Protein AF-A0A5S3VS71-F1 (afdb_monomer_lite)

Radius of gyration: 15.32 Å; chains: 1; bounding box: 36×18×42 Å

Structure (mmCIF, N/CA/C/O backbone):
data_AF-A0A5S3VS71-F1
#
_entry.id   AF-A0A5S3VS71-F1
#
loop_
_atom_site.group_PDB
_atom_site.id
_atom_site.type_symbol
_atom_site.label_atom_id
_atom_site.label_alt_id
_atom_site.label_comp_id
_atom_site.label_asym_id
_atom_site.label_entity_id
_atom_site.label_seq_id
_atom_site.pdbx_PDB_ins_code
_atom_site.Cartn_x
_atom_site.Cartn_y
_atom_site.Cartn_z
_atom_site.occupancy
_atom_site.B_iso_or_equiv
_atom_site.auth_seq_id
_atom_site.auth_comp_id
_atom_site.auth_asym_id
_atom_site.auth_atom_id
_atom_site.pdbx_PDB_model_num
ATOM 1 N N . GLU A 1 1 ? -20.905 3.042 4.999 1.00 59.69 1 GLU A N 1
ATOM 2 C CA . GLU A 1 1 ? -20.093 4.254 4.773 1.00 59.69 1 GLU A CA 1
ATOM 3 C C . GLU A 1 1 ? -18.686 3.950 5.270 1.00 59.69 1 GLU A C 1
ATOM 5 O O . GLU A 1 1 ? -18.574 3.363 6.339 1.00 59.69 1 GLU A O 1
ATOM 10 N N . PHE A 1 2 ? -17.639 4.211 4.484 1.00 72.50 2 PHE A N 1
ATOM 11 C CA . PHE A 1 2 ? -16.263 3.883 4.872 1.00 72.50 2 PHE A CA 1
ATOM 12 C C . PHE A 1 2 ? -15.633 5.071 5.597 1.00 72.50 2 PHE A C 1
ATOM 14 O O . PHE A 1 2 ? -15.147 6.008 4.965 1.00 72.50 2 PHE A O 1
ATOM 21 N N . THR A 1 3 ? -15.678 5.046 6.925 1.00 74.62 3 THR A N 1
ATOM 22 C CA . THR A 1 3 ? -15.074 6.074 7.775 1.00 74.62 3 THR A CA 1
ATOM 23 C C . THR A 1 3 ? -13.769 5.566 8.382 1.00 74.62 3 THR A C 1
ATOM 25 O O . THR A 1 3 ? -13.721 4.406 8.784 1.00 74.62 3 THR A O 1
ATOM 28 N N . PRO A 1 4 ? -12.730 6.409 8.506 1.00 79.06 4 PRO A N 1
ATOM 29 C CA . PRO A 1 4 ? -11.483 6.009 9.149 1.00 79.06 4 PRO A CA 1
ATOM 30 C C . PRO A 1 4 ? -11.696 5.568 10.605 1.00 79.06 4 PRO A C 1
ATOM 32 O O . PRO A 1 4 ? -12.388 6.256 11.362 1.00 79.06 4 PRO A O 1
ATOM 35 N N . GLU A 1 5 ? -11.064 4.467 11.012 1.00 89.94 5 GLU A N 1
ATOM 36 C CA . GLU A 1 5 ? -11.187 3.920 12.368 1.00 89.94 5 GLU A CA 1
ATOM 37 C C . GLU A 1 5 ? -10.625 4.882 13.410 1.00 89.94 5 GLU A C 1
ATOM 39 O O . GLU A 1 5 ? -9.562 5.464 13.204 1.00 89.94 5 GLU A O 1
ATOM 44 N N . LYS A 1 6 ? -11.258 5.017 14.575 1.00 87.56 6 LYS A N 1
ATOM 45 C CA . LYS A 1 6 ? -10.668 5.788 15.684 1.00 87.56 6 LYS A CA 1
ATOM 46 C C . LYS A 1 6 ? -10.056 4.873 16.737 1.00 87.56 6 LYS A C 1
ATOM 48 O O . LYS A 1 6 ? -9.129 5.283 17.433 1.00 87.56 6 LYS A O 1
ATOM 53 N N . ARG A 1 7 ? -10.561 3.644 16.842 1.00 89.38 7 ARG A N 1
ATOM 54 C CA . ARG A 1 7 ? -10.186 2.634 17.836 1.00 89.38 7 ARG A CA 1
ATOM 55 C C . ARG A 1 7 ? -9.936 1.294 17.140 1.00 89.38 7 ARG A C 1
ATOM 57 O O . ARG A 1 7 ? -10.399 1.076 16.027 1.00 89.38 7 ARG A O 1
ATOM 64 N N . LEU A 1 8 ? -9.196 0.392 17.788 1.00 88.50 8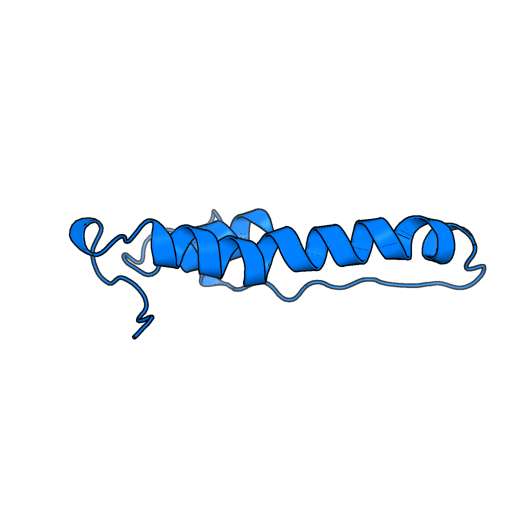 LEU A N 1
ATOM 65 C CA . LEU A 1 8 ? -8.909 -0.941 17.230 1.00 88.50 8 LEU A CA 1
ATOM 66 C C . LEU A 1 8 ? -10.183 -1.773 17.019 1.00 88.50 8 LEU A C 1
ATOM 68 O O . LEU A 1 8 ? -10.272 -2.534 16.065 1.00 88.50 8 LEU A O 1
ATOM 72 N N . GLU A 1 9 ? -11.174 -1.599 17.891 1.00 91.56 9 GLU A N 1
ATOM 73 C CA . GLU A 1 9 ? -12.484 -2.254 17.801 1.00 91.56 9 GLU A CA 1
ATOM 74 C C . GLU A 1 9 ? -13.334 -1.784 16.606 1.00 91.56 9 GLU A C 1
ATOM 76 O O . GLU A 1 9 ? -14.268 -2.483 16.227 1.00 91.56 9 GLU A O 1
ATOM 81 N N . ASP A 1 10 ? -12.985 -0.655 15.973 1.00 91.38 10 ASP A N 1
ATOM 82 C CA . ASP A 1 10 ? -13.675 -0.148 14.778 1.00 91.38 10 ASP A CA 1
ATOM 83 C C . ASP A 1 10 ? -13.160 -0.798 13.475 1.00 91.38 10 ASP A C 1
ATOM 85 O O . ASP A 1 10 ? -13.653 -0.477 12.391 1.00 91.38 10 ASP A O 1
ATOM 89 N N . ILE A 1 11 ? -12.143 -1.669 13.546 1.00 90.88 11 ILE A N 1
ATOM 90 C CA . ILE A 1 11 ? -11.545 -2.291 12.359 1.00 90.88 11 ILE A CA 1
ATOM 91 C C . ILE A 1 11 ? -12.575 -3.178 11.657 1.00 90.88 11 ILE A C 1
ATOM 93 O O . ILE A 1 11 ? -13.169 -4.081 12.244 1.00 90.88 11 ILE A O 1
ATOM 97 N N . SER A 1 12 ? -12.729 -2.947 10.355 1.00 92.50 12 SER A N 1
ATOM 98 C CA . SER A 1 12 ? -13.565 -3.752 9.471 1.00 92.50 12 SER A CA 1
ATOM 99 C C . SER A 1 12 ? -12.709 -4.412 8.402 1.00 92.50 12 SER A C 1
ATOM 101 O O . SER A 1 12 ? -12.018 -3.724 7.652 1.00 92.50 12 SER A O 1
ATOM 103 N N . GLU A 1 13 ? -12.824 -5.732 8.273 1.00 94.50 13 GLU A N 1
ATOM 104 C C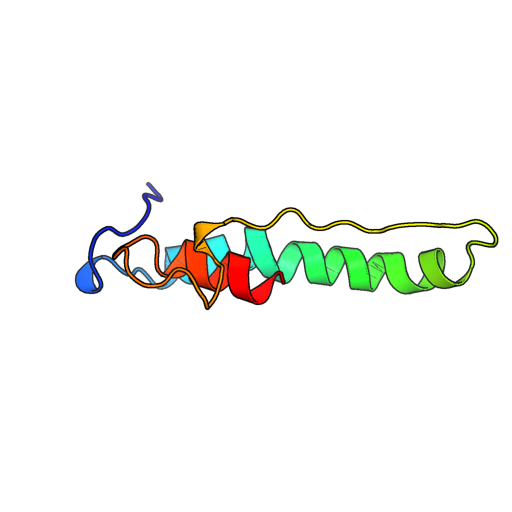A . GLU A 1 13 ? -12.177 -6.509 7.208 1.00 94.50 13 GLU A CA 1
ATOM 105 C C . GLU A 1 13 ? -12.517 -5.951 5.818 1.00 94.50 13 GLU A C 1
ATOM 107 O O . GLU A 1 13 ? -11.633 -5.664 5.017 1.00 94.50 13 GLU A O 1
ATOM 112 N N . SER A 1 14 ? -13.800 -5.665 5.571 1.00 94.75 14 SER A N 1
ATOM 113 C CA . SER A 1 14 ? -14.256 -5.128 4.284 1.00 94.75 14 SER A CA 1
ATOM 114 C C . SER A 1 14 ? -13.639 -3.767 3.936 1.00 94.75 14 SER A C 1
ATOM 116 O O . SER A 1 14 ? -13.334 -3.501 2.771 1.00 94.75 14 SER A O 1
ATOM 118 N N . TYR A 1 15 ? -13.435 -2.901 4.934 1.00 94.06 15 TYR A N 1
ATOM 119 C CA . TYR A 1 15 ? -12.772 -1.618 4.724 1.00 94.06 15 TYR A CA 1
ATOM 120 C C . TYR A 1 15 ? -11.265 -1.790 4.554 1.00 94.06 15 TYR A C 1
ATOM 122 O O . TYR A 1 15 ? -10.687 -1.128 3.691 1.00 94.06 15 TYR A O 1
ATOM 130 N N . PHE A 1 16 ? -10.650 -2.696 5.321 1.00 94.88 16 PHE A N 1
ATOM 131 C CA . PHE A 1 16 ? -9.239 -3.045 5.191 1.00 94.88 16 PHE A CA 1
ATOM 132 C C . PHE A 1 16 ? -8.933 -3.482 3.756 1.00 94.88 16 PHE A C 1
ATOM 134 O O . PHE A 1 16 ? -8.080 -2.884 3.101 1.00 94.88 16 PHE A O 1
ATOM 141 N N . ASP A 1 17 ? -9.676 -4.458 3.235 1.00 96.38 17 ASP A N 1
ATOM 142 C CA . ASP A 1 17 ? -9.503 -4.969 1.874 1.00 96.38 17 ASP A CA 1
ATOM 143 C C . ASP A 1 17 ? -9.688 -3.874 0.828 1.00 96.38 17 ASP A C 1
ATOM 145 O O . ASP A 1 17 ? -8.892 -3.737 -0.108 1.00 96.38 17 ASP A O 1
ATOM 149 N N . TRP A 1 18 ? -10.730 -3.059 0.992 1.00 96.06 18 TRP A N 1
ATOM 150 C CA . TRP A 1 18 ? -11.020 -1.970 0.073 1.00 96.06 18 TRP A CA 1
ATOM 151 C C . TRP A 1 18 ? -9.895 -0.927 0.046 1.00 96.06 18 TRP A C 1
ATOM 153 O O . TRP A 1 18 ? -9.414 -0.571 -1.037 1.00 96.06 18 TRP A O 1
ATOM 163 N N . ILE A 1 19 ? -9.430 -0.463 1.212 1.00 95.94 19 ILE A N 1
ATOM 164 C CA . ILE A 1 19 ? -8.403 0.581 1.293 1.00 95.94 19 ILE A CA 1
ATOM 165 C C . ILE A 1 19 ? -7.030 0.058 0.860 1.00 95.94 19 ILE A C 1
ATOM 167 O O . ILE A 1 19 ? -6.310 0.775 0.164 1.00 95.94 19 ILE A O 1
ATOM 171 N N . PHE A 1 20 ? -6.683 -1.198 1.169 1.00 97.00 20 PHE A N 1
ATOM 172 C CA . PHE A 1 20 ? -5.458 -1.836 0.670 1.00 97.00 20 PHE A CA 1
ATOM 173 C C . PHE A 1 20 ? -5.490 -2.011 -0.842 1.00 97.00 20 PHE A C 1
ATOM 175 O O . PHE A 1 20 ? -4.500 -1.743 -1.532 1.00 97.00 20 PHE A O 1
ATOM 182 N N . LYS A 1 21 ? -6.638 -2.419 -1.389 1.00 97.75 21 LYS A N 1
ATOM 183 C CA . LYS A 1 21 ? -6.799 -2.531 -2.835 1.00 97.75 21 LYS A CA 1
ATOM 184 C C . LYS A 1 21 ? -6.581 -1.182 -3.518 1.00 97.75 21 LYS A C 1
ATOM 186 O O . LYS A 1 21 ? -5.873 -1.122 -4.525 1.00 97.75 21 LYS A O 1
ATOM 191 N N . ALA A 1 22 ? -7.155 -0.114 -2.967 1.00 96.06 22 ALA A N 1
ATOM 192 C CA . ALA A 1 22 ? -7.053 1.234 -3.513 1.00 96.06 22 ALA A CA 1
ATOM 193 C C . ALA A 1 22 ? -5.638 1.824 -3.383 1.00 96.06 22 ALA A C 1
ATOM 195 O O . ALA A 1 22 ? -5.067 2.273 -4.376 1.00 96.06 22 ALA A O 1
ATOM 196 N N . ASN A 1 23 ? -5.060 1.808 -2.180 1.00 96.81 23 ASN A N 1
ATOM 197 C CA . ASN A 1 23 ? -3.810 2.512 -1.888 1.00 96.81 23 ASN A CA 1
ATOM 198 C C . ASN A 1 23 ? -2.547 1.698 -2.165 1.00 96.81 23 ASN A C 1
ATOM 200 O O . ASN A 1 23 ? -1.503 2.308 -2.352 1.00 96.81 23 ASN A O 1
ATOM 204 N N . THR A 1 24 ? -2.612 0.367 -2.180 1.00 97.44 24 THR A N 1
ATOM 205 C CA . THR A 1 24 ? -1.417 -0.490 -2.249 1.00 97.44 24 THR A CA 1
ATOM 206 C C . THR A 1 24 ? -1.434 -1.360 -3.497 1.00 97.44 24 THR A C 1
ATOM 208 O O . THR A 1 24 ? -0.565 -1.238 -4.360 1.00 97.44 24 THR A O 1
ATOM 211 N N . LEU A 1 25 ? -2.452 -2.214 -3.644 1.00 98.25 25 LEU A N 1
ATOM 212 C CA . LEU A 1 25 ? -2.486 -3.194 -4.729 1.00 98.25 25 LEU A CA 1
ATOM 213 C C . LEU A 1 25 ? -2.599 -2.522 -6.101 1.00 98.25 25 LEU A C 1
ATOM 215 O O . LEU A 1 25 ? -1.892 -2.902 -7.030 1.00 98.25 25 LEU A O 1
ATOM 219 N N . THR A 1 26 ? -3.469 -1.519 -6.239 1.00 97.50 26 THR A N 1
ATOM 220 C CA . THR A 1 26 ? -3.688 -0.840 -7.525 1.00 97.50 26 THR A CA 1
ATOM 221 C C . THR A 1 26 ? -2.413 -0.151 -8.039 1.00 97.50 26 THR A C 1
ATOM 223 O O . THR A 1 26 ? -2.028 -0.443 -9.175 1.00 97.50 26 THR A O 1
ATOM 226 N N . PRO A 1 27 ? -1.683 0.659 -7.239 1.00 96.69 27 PRO A N 1
ATOM 227 C CA . PRO A 1 27 ? -0.388 1.206 -7.655 1.00 96.69 27 PRO A CA 1
ATOM 228 C C . PRO A 1 27 ? 0.648 0.143 -8.044 1.00 96.69 27 PRO A C 1
ATOM 230 O O . PRO A 1 27 ? 1.327 0.295 -9.059 1.00 96.69 27 PRO A O 1
ATOM 233 N N . ILE A 1 28 ? 0.739 -0.963 -7.296 1.00 96.75 28 ILE A N 1
ATOM 234 C CA . ILE A 1 28 ? 1.653 -2.071 -7.623 1.00 96.75 28 ILE A CA 1
ATOM 235 C C . ILE A 1 28 ? 1.292 -2.693 -8.977 1.00 96.75 28 ILE A C 1
ATOM 237 O O . ILE A 1 28 ? 2.171 -2.956 -9.799 1.00 96.75 28 ILE A O 1
ATOM 241 N N . LEU A 1 29 ? 0.001 -2.911 -9.244 1.00 98.00 29 LEU A N 1
ATOM 242 C CA . LEU A 1 29 ? -0.459 -3.443 -10.526 1.00 98.00 29 LEU A CA 1
ATOM 243 C C . LEU A 1 29 ? -0.171 -2.477 -11.679 1.00 98.00 29 LEU A C 1
ATOM 245 O O . LEU A 1 29 ? 0.228 -2.926 -12.752 1.00 98.00 29 LEU A O 1
ATOM 249 N N . TRP A 1 30 ? -0.308 -1.166 -11.468 1.00 96.75 30 TRP A N 1
ATOM 250 C CA . TRP A 1 30 ? 0.085 -0.168 -12.466 1.00 96.75 30 TRP A CA 1
ATOM 251 C C . TRP A 1 30 ? 1.577 -0.253 -12.775 1.00 96.75 30 TRP A C 1
ATOM 253 O O . TRP A 1 30 ? 1.948 -0.364 -13.941 1.00 96.75 30 TRP A O 1
ATOM 263 N N . LEU A 1 31 ? 2.430 -0.291 -11.749 1.00 95.38 31 LEU A N 1
ATOM 264 C CA . LEU A 1 31 ? 3.874 -0.457 -11.921 1.00 95.38 31 LEU A CA 1
ATOM 265 C C . LEU A 1 31 ? 4.216 -1.754 -12.654 1.00 95.38 31 LEU A C 1
ATOM 267 O O . LEU A 1 31 ? 5.014 -1.728 -13.587 1.00 95.38 31 LEU A O 1
ATOM 271 N N . LYS A 1 32 ? 3.575 -2.873 -12.296 1.00 97.12 32 LYS A N 1
ATOM 272 C CA . LYS A 1 32 ? 3.746 -4.162 -12.981 1.00 97.12 32 LYS A CA 1
ATOM 273 C C . LYS A 1 32 ? 3.448 -4.050 -14.477 1.00 97.12 32 LYS A C 1
ATOM 275 O O . LYS A 1 32 ? 4.208 -4.572 -15.288 1.00 97.12 32 LYS A O 1
ATOM 280 N N . MET A 1 33 ? 2.359 -3.375 -14.843 1.00 97.50 33 MET A N 1
ATOM 281 C CA . MET A 1 33 ? 1.970 -3.187 -16.244 1.00 97.50 33 MET A CA 1
ATOM 282 C C . MET A 1 33 ? 2.885 -2.207 -16.984 1.00 97.50 33 MET A C 1
ATOM 284 O O . MET A 1 33 ? 3.144 -2.386 -18.172 1.00 97.50 33 MET A O 1
ATOM 288 N N . LEU A 1 34 ? 3.401 -1.190 -16.294 1.00 95.44 34 LEU A N 1
ATOM 289 C CA . LEU A 1 34 ? 4.277 -0.175 -16.877 1.00 95.44 34 LEU A CA 1
ATOM 290 C C . LEU A 1 34 ? 5.741 -0.621 -16.963 1.00 95.44 34 LEU A C 1
ATOM 292 O O . LEU A 1 34 ? 6.458 -0.142 -17.839 1.00 95.44 34 LEU A O 1
ATOM 296 N N . ALA A 1 35 ? 6.196 -1.549 -16.119 1.00 94.88 35 ALA A N 1
ATOM 297 C CA . ALA A 1 35 ? 7.595 -1.974 -16.034 1.00 94.88 35 ALA A CA 1
ATOM 298 C C . ALA A 1 35 ? 8.242 -2.334 -17.394 1.00 94.88 35 ALA A C 1
ATOM 300 O O . ALA A 1 35 ? 9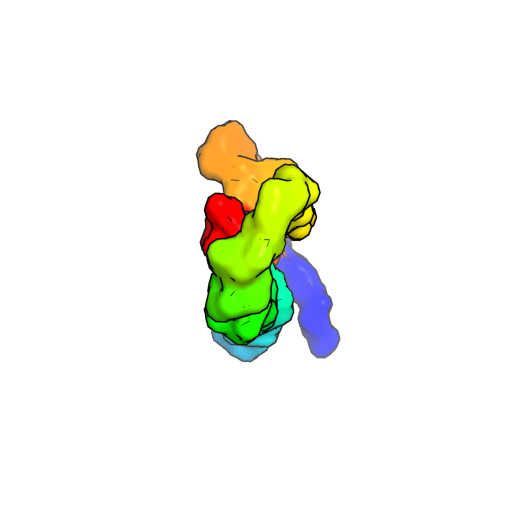.353 -1.860 -17.651 1.00 94.88 35 ALA A O 1
ATOM 301 N N . PRO A 1 36 ? 7.581 -3.068 -18.318 1.00 95.19 36 PRO A N 1
ATOM 302 C CA . PRO A 1 36 ? 8.150 -3.372 -19.636 1.00 95.19 36 PRO A CA 1
ATOM 303 C C . PRO A 1 36 ? 8.307 -2.154 -20.557 1.00 95.19 36 PRO A C 1
ATOM 305 O O . PRO A 1 36 ? 9.053 -2.213 -21.535 1.00 95.19 36 PRO A O 1
ATOM 308 N N . HIS A 1 37 ? 7.560 -1.079 -20.298 1.00 94.56 37 HIS A N 1
ATOM 309 C CA . HIS A 1 37 ? 7.647 0.178 -21.038 1.00 94.56 37 HIS A CA 1
ATOM 310 C C . HIS A 1 37 ? 8.692 1.099 -20.418 1.00 94.56 37 HIS A C 1
ATOM 312 O O . HIS A 1 37 ? 9.498 1.671 -21.147 1.00 94.56 37 HIS A O 1
ATOM 318 N N . LEU A 1 38 ? 8.7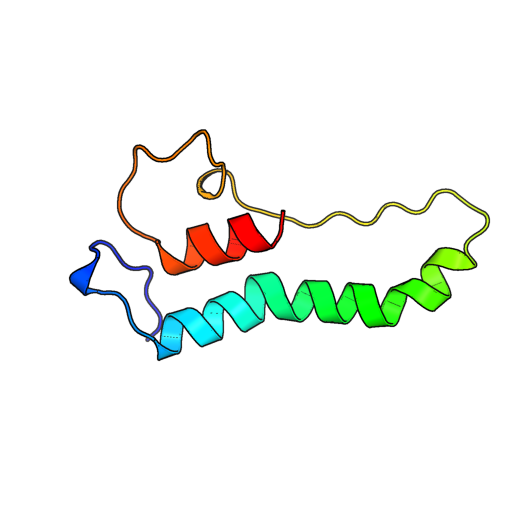22 1.182 -19.084 1.00 93.50 38 LEU A N 1
ATOM 319 C CA . LEU A 1 38 ? 9.705 1.964 -18.335 1.00 93.50 38 LEU A CA 1
ATOM 320 C C . LEU A 1 38 ? 11.138 1.507 -18.642 1.00 93.50 38 LEU A C 1
ATOM 322 O O . LEU A 1 38 ? 12.011 2.346 -18.839 1.00 93.50 38 LEU A O 1
ATOM 326 N N . SER A 1 39 ? 11.368 0.198 -18.791 1.00 90.75 39 SER A N 1
ATOM 327 C CA . SER A 1 39 ? 12.689 -0.359 -19.129 1.00 90.75 39 SER A CA 1
ATOM 328 C C . SER A 1 39 ? 13.214 0.033 -20.516 1.00 90.75 39 SER A C 1
ATOM 330 O O . SER A 1 39 ? 14.402 -0.127 -20.790 1.00 90.75 39 SER A O 1
ATOM 332 N N . LYS A 1 40 ? 12.349 0.543 -21.401 1.00 95.00 40 LYS A N 1
ATOM 333 C CA . LYS A 1 40 ? 12.700 0.944 -22.773 1.00 95.00 40 LYS A CA 1
ATOM 334 C C . LYS A 1 40 ? 12.948 2.448 -22.912 1.00 95.00 40 LYS A C 1
ATOM 336 O O . LYS A 1 40 ? 13.367 2.892 -23.983 1.00 95.00 40 LYS A O 1
ATOM 341 N N . ILE A 1 41 ? 12.672 3.241 -21.874 1.00 94.44 41 ILE A N 1
ATOM 342 C CA . ILE A 1 41 ? 12.823 4.697 -21.920 1.00 94.44 41 ILE A CA 1
ATOM 343 C C . ILE A 1 41 ? 14.316 5.051 -21.889 1.00 94.44 41 ILE A C 1
ATOM 345 O O . ILE A 1 41 ? 15.051 4.627 -21.005 1.00 94.44 41 ILE A O 1
ATOM 349 N N . ARG A 1 42 ? 14.771 5.843 -22.869 1.00 94.25 42 ARG A N 1
ATOM 350 C CA . ARG A 1 42 ? 16.178 6.282 -22.984 1.00 94.25 42 ARG A CA 1
ATOM 351 C C . ARG A 1 42 ? 16.503 7.566 -22.218 1.00 94.25 42 ARG A C 1
ATOM 353 O O . ARG A 1 42 ? 17.672 7.895 -22.051 1.00 94.25 42 ARG A O 1
ATOM 360 N N . HIS A 1 43 ? 15.482 8.299 -21.788 1.00 93.50 43 HIS A N 1
ATOM 361 C CA . HIS A 1 43 ? 15.607 9.545 -21.035 1.00 93.50 43 HIS A CA 1
ATOM 362 C C . HIS A 1 43 ? 15.239 9.324 -19.560 1.00 93.50 43 HIS A C 1
ATOM 364 O O . HIS A 1 43 ? 14.533 8.363 -19.255 1.00 93.50 43 HIS A O 1
ATOM 370 N N . PRO A 1 44 ? 15.676 10.194 -18.633 1.00 93.25 44 PRO A N 1
ATOM 371 C CA . PRO A 1 44 ? 15.286 10.082 -17.232 1.00 93.25 44 PRO A CA 1
ATOM 372 C C . PRO A 1 44 ? 13.761 10.041 -17.072 1.00 93.25 44 PRO A C 1
ATOM 374 O O . PRO A 1 44 ? 13.052 10.935 -17.532 1.00 93.25 44 PRO A O 1
ATOM 377 N N . CYS A 1 45 ? 13.263 8.997 -16.414 1.00 93.38 45 CYS A N 1
ATOM 378 C CA . CYS A 1 45 ? 11.857 8.825 -16.073 1.00 93.38 45 CYS A CA 1
ATOM 379 C C . CYS A 1 45 ? 11.765 8.533 -14.577 1.00 93.38 45 CYS A C 1
ATOM 381 O O . CYS A 1 45 ? 12.436 7.631 -14.078 1.00 93.38 45 CYS A O 1
ATOM 383 N N . VAL A 1 46 ? 10.957 9.316 -13.867 1.00 93.12 46 VAL A N 1
ATOM 384 C CA . VAL A 1 46 ? 10.757 9.182 -12.423 1.00 93.12 46 VAL A CA 1
ATOM 385 C C . VAL A 1 46 ? 9.319 8.759 -12.186 1.00 93.12 46 VAL A C 1
ATOM 387 O O . VAL A 1 46 ? 8.393 9.414 -12.662 1.00 93.12 46 VAL A O 1
ATOM 390 N N . VAL A 1 47 ? 9.141 7.672 -11.439 1.00 92.94 47 VAL A N 1
ATOM 391 C CA . VAL A 1 47 ? 7.832 7.283 -10.922 1.00 92.94 47 VAL A CA 1
ATOM 392 C C . VAL A 1 47 ? 7.777 7.649 -9.451 1.00 92.94 47 VAL A C 1
ATOM 394 O O . VAL A 1 47 ? 8.613 7.210 -8.666 1.00 92.94 47 VAL A O 1
ATOM 397 N N . THR A 1 48 ? 6.777 8.447 -9.093 1.00 94.25 48 THR A N 1
ATOM 398 C CA . THR A 1 48 ? 6.562 8.903 -7.723 1.00 94.25 48 THR A CA 1
ATOM 399 C C . THR A 1 48 ? 5.219 8.396 -7.234 1.00 94.25 48 THR A C 1
ATOM 401 O O . THR A 1 48 ? 4.198 8.585 -7.895 1.00 94.25 48 THR A O 1
ATOM 404 N N . SER A 1 49 ? 5.220 7.786 -6.053 1.00 92.38 49 SER A N 1
ATOM 405 C CA . SER A 1 49 ? 4.007 7.413 -5.337 1.00 92.38 49 SER A CA 1
ATOM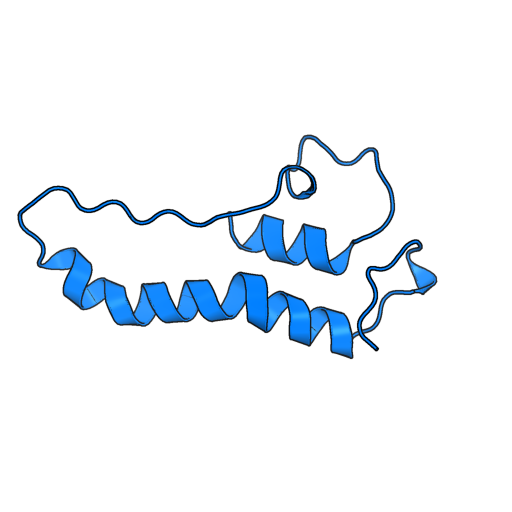 406 C C . SER A 1 49 ? 3.748 8.399 -4.200 1.00 92.38 49 SER A C 1
ATOM 408 O O . SER A 1 49 ? 4.666 8.768 -3.469 1.00 92.38 49 SER A O 1
ATOM 410 N N . LEU A 1 50 ? 2.498 8.843 -4.050 1.00 92.25 50 LEU A N 1
ATOM 411 C CA . LEU A 1 50 ? 2.102 9.752 -2.975 1.00 92.25 50 LEU A CA 1
ATOM 412 C C . LEU A 1 50 ? 1.597 8.958 -1.768 1.00 92.25 50 LEU A C 1
ATOM 414 O O . LEU A 1 50 ? 0.471 8.441 -1.742 1.00 92.25 50 LEU A O 1
ATOM 418 N N . SER A 1 51 ? 2.448 8.893 -0.750 1.00 92.56 51 SER A N 1
ATOM 419 C CA . SER A 1 51 ? 2.117 8.298 0.541 1.00 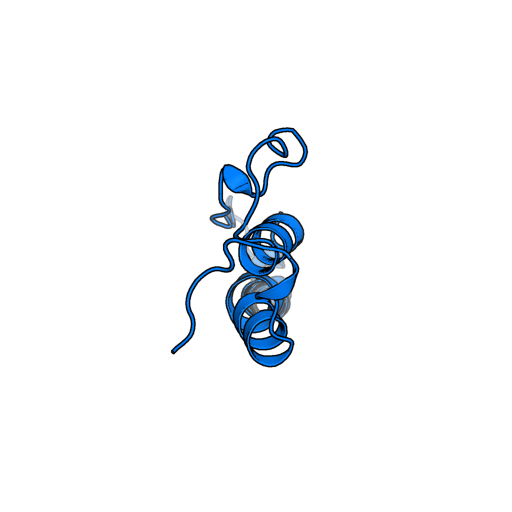92.56 51 SER A CA 1
ATOM 420 C C . SER A 1 51 ? 1.507 9.322 1.510 1.00 92.56 51 SER A C 1
ATOM 422 O O . SER A 1 51 ? 1.018 10.375 1.099 1.00 92.56 51 SER A O 1
ATOM 424 N N . ALA A 1 52 ? 1.491 9.011 2.803 1.00 90.88 52 ALA A N 1
ATOM 425 C CA . ALA A 1 52 ? 1.008 9.891 3.857 1.00 90.88 52 ALA A CA 1
ATOM 426 C C . ALA A 1 52 ? 2.016 9.961 5.010 1.00 90.88 52 ALA A C 1
ATOM 428 O O . ALA A 1 52 ? 2.564 8.941 5.416 1.00 90.88 52 ALA A O 1
ATOM 429 N N . ARG A 1 53 ? 2.206 11.149 5.603 1.00 89.25 53 ARG A N 1
ATOM 430 C CA . ARG A 1 53 ? 3.095 11.332 6.769 1.00 89.25 53 ARG A CA 1
ATOM 431 C C . ARG A 1 53 ? 2.743 10.386 7.924 1.00 89.25 53 ARG A C 1
ATOM 433 O O . ARG A 1 53 ? 3.631 9.822 8.547 1.00 89.25 53 ARG A O 1
ATOM 440 N N . VAL A 1 54 ? 1.447 10.165 8.153 1.00 87.69 54 VAL A N 1
ATOM 441 C CA . VAL A 1 54 ? 0.913 9.256 9.186 1.00 87.69 54 VAL A CA 1
ATOM 442 C C . VAL A 1 54 ? 1.244 7.774 8.954 1.00 87.69 54 VAL A C 1
ATOM 444 O O . VAL A 1 54 ? 1.020 6.957 9.841 1.00 87.69 54 VAL A O 1
ATOM 447 N N . ALA A 1 55 ? 1.753 7.417 7.773 1.00 87.19 55 ALA A N 1
ATOM 448 C CA . ALA A 1 55 ? 2.216 6.071 7.447 1.00 87.19 55 ALA A CA 1
ATOM 449 C C . ALA A 1 55 ? 3.719 5.869 7.706 1.00 87.19 55 ALA A C 1
ATOM 451 O O . ALA A 1 55 ? 4.259 4.802 7.426 1.00 87.19 55 ALA A O 1
ATOM 452 N N . SER A 1 56 ? 4.405 6.897 8.211 1.00 86.12 56 SER A N 1
ATOM 453 C CA . SER A 1 56 ? 5.798 6.792 8.631 1.00 86.12 56 SER A CA 1
ATOM 454 C C . SER A 1 56 ? 5.922 5.882 9.853 1.00 86.12 56 SER A C 1
ATOM 456 O O . SER A 1 56 ? 5.213 6.059 10.842 1.00 86.12 56 SER A O 1
ATOM 458 N N . ILE A 1 57 ? 6.885 4.958 9.809 1.00 80.19 57 ILE A N 1
ATOM 459 C CA . ILE A 1 57 ? 7.233 4.070 10.933 1.00 80.19 57 ILE A CA 1
ATOM 460 C C . ILE A 1 57 ? 7.754 4.883 12.132 1.00 80.19 57 ILE A C 1
ATOM 462 O O . ILE A 1 57 ? 7.653 4.445 13.271 1.00 80.19 57 ILE A O 1
ATOM 466 N N . ASN A 1 58 ? 8.250 6.099 11.887 1.00 83.75 58 ASN A N 1
ATOM 467 C CA . ASN A 1 58 ? 8.730 7.002 12.933 1.00 83.75 58 ASN A CA 1
ATOM 468 C C . ASN A 1 58 ? 7.605 7.836 13.585 1.00 83.75 58 ASN A C 1
ATOM 470 O O . ASN A 1 58 ? 7.892 8.622 14.478 1.00 83.75 58 ASN A O 1
ATOM 474 N N . GLU A 1 59 ? 6.349 7.724 13.133 1.00 75.19 59 GLU A N 1
ATOM 475 C CA . GLU A 1 59 ? 5.214 8.565 13.567 1.00 75.19 59 GLU A CA 1
ATOM 476 C C . GLU A 1 59 ? 4.023 7.692 14.028 1.00 75.19 59 GLU A C 1
ATOM 478 O O . GLU A 1 59 ? 2.930 7.712 13.447 1.00 75.19 59 GLU A O 1
ATOM 483 N N . THR A 1 60 ? 4.238 6.891 15.080 1.00 72.56 60 THR A N 1
ATOM 484 C CA . THR A 1 60 ? 3.267 5.902 15.601 1.00 72.56 60 THR A CA 1
ATOM 485 C C . THR A 1 60 ? 2.462 6.363 16.819 1.00 72.56 60 THR A C 1
ATOM 487 O O . THR A 1 60 ? 1.607 5.624 17.296 1.00 72.56 60 THR A O 1
ATOM 490 N N . GLU A 1 61 ? 2.708 7.566 17.342 1.00 74.50 61 GLU A N 1
ATOM 491 C CA . GLU A 1 61 ? 2.141 8.026 18.626 1.00 74.50 61 GLU A CA 1
ATOM 492 C C . GLU A 1 61 ? 0.641 8.368 18.569 1.00 74.50 61 GLU A C 1
ATOM 494 O O . GLU A 1 61 ? -0.021 8.518 19.595 1.00 74.50 61 GLU A O 1
ATOM 499 N N . LEU A 1 62 ? 0.081 8.475 17.364 1.00 72.50 62 LEU A N 1
ATOM 500 C CA . LEU A 1 62 ? -1.325 8.789 17.137 1.00 72.50 62 LEU A CA 1
ATOM 501 C C . LEU A 1 62 ? -2.118 7.506 16.853 1.00 72.50 62 LEU A C 1
ATOM 503 O O . LEU A 1 62 ? -1.856 6.815 15.868 1.00 72.50 62 LEU A O 1
ATOM 507 N N . GLY A 1 63 ? -3.124 7.224 17.683 1.00 80.19 63 GLY A N 1
ATOM 508 C CA . GLY A 1 63 ? -4.080 6.137 17.453 1.00 80.19 63 GLY A CA 1
ATOM 509 C C . GLY A 1 63 ? -4.988 6.369 16.236 1.00 80.19 63 GLY A C 1
ATOM 510 O O . GLY A 1 63 ? -5.042 7.465 15.670 1.00 80.19 63 GLY A O 1
ATOM 511 N N . GLY A 1 64 ? -5.724 5.326 15.850 1.00 87.81 64 GLY A N 1
ATOM 512 C CA . GLY A 1 64 ? -6.685 5.371 14.749 1.00 87.81 64 GLY A CA 1
ATOM 513 C C . GLY A 1 64 ? -6.072 5.314 13.345 1.00 87.81 64 GLY A C 1
ATOM 514 O O . GLY A 1 64 ? -4.857 5.374 13.137 1.00 87.81 64 GLY A O 1
ATOM 515 N N . TRP A 1 65 ? -6.963 5.197 12.363 1.00 90.62 65 TRP A N 1
ATOM 516 C CA . TRP A 1 65 ? -6.695 5.091 10.927 1.00 90.62 65 TRP A CA 1
ATOM 517 C C . TRP A 1 65 ? -5.782 3.911 10.587 1.00 90.62 65 TRP A C 1
ATOM 519 O O . TRP A 1 65 ? -4.973 3.996 9.665 1.00 90.62 65 TRP A O 1
ATOM 529 N N . TYR A 1 66 ? -5.884 2.820 11.348 1.00 90.81 66 TYR A N 1
ATOM 530 C CA . TYR A 1 66 ? -4.971 1.680 11.276 1.00 90.81 66 TYR A CA 1
ATOM 531 C C . TYR A 1 66 ? -4.873 1.116 9.857 1.00 90.81 66 TYR A C 1
ATOM 533 O O . TYR A 1 66 ? -3.769 0.983 9.327 1.00 90.81 66 TYR A O 1
ATOM 541 N N . CYS A 1 67 ? -6.013 0.882 9.204 1.00 93.12 67 CYS A N 1
ATOM 542 C CA . CYS A 1 67 ? -6.064 0.332 7.852 1.00 93.12 67 CYS A CA 1
ATOM 543 C C . CYS A 1 67 ? -5.486 1.305 6.819 1.00 93.12 67 CYS A C 1
ATOM 545 O O . CYS A 1 67 ? -4.700 0.915 5.954 1.00 93.12 67 CYS A O 1
ATOM 547 N N . TYR A 1 68 ? -5.801 2.599 6.940 1.00 93.12 68 TYR A N 1
ATOM 548 C CA . TYR A 1 68 ? -5.244 3.626 6.058 1.00 93.12 68 TYR A CA 1
ATOM 549 C C . TYR A 1 68 ? -3.721 3.747 6.213 1.00 93.12 68 TYR A C 1
ATOM 551 O O . TYR A 1 68 ? -3.004 3.710 5.211 1.00 93.12 68 TYR A O 1
ATOM 559 N N . ARG A 1 69 ? -3.216 3.826 7.452 1.00 92.69 69 ARG A N 1
ATOM 560 C CA . ARG A 1 69 ? -1.778 3.874 7.761 1.00 92.69 69 ARG A CA 1
ATOM 561 C C . ARG A 1 69 ? -1.058 2.645 7.225 1.00 92.69 69 ARG A C 1
ATOM 563 O O . ARG A 1 69 ? -0.066 2.805 6.523 1.00 92.69 69 ARG A O 1
ATOM 570 N N . ALA A 1 70 ? -1.587 1.450 7.484 1.00 92.69 70 ALA A N 1
ATOM 571 C CA . ALA A 1 70 ? -1.028 0.201 6.981 1.00 92.69 70 ALA A CA 1
ATOM 572 C C . ALA A 1 70 ? -0.979 0.184 5.444 1.00 92.69 70 ALA A C 1
ATOM 574 O O . ALA A 1 70 ? 0.065 -0.117 4.872 1.00 92.69 70 ALA A O 1
ATOM 575 N N . SER A 1 71 ? -2.059 0.600 4.770 1.00 95.62 71 SER A N 1
ATOM 576 C CA . SER A 1 71 ? -2.104 0.637 3.301 1.00 95.62 71 SER A CA 1
ATOM 577 C C . SER A 1 71 ? -1.082 1.612 2.695 1.00 95.62 71 SER A C 1
ATOM 579 O O . SER A 1 71 ? -0.441 1.315 1.687 1.00 95.62 71 SER A O 1
ATOM 581 N N . LYS A 1 72 ? -0.881 2.776 3.323 1.00 95.06 72 LYS A N 1
ATOM 582 C CA . LYS A 1 72 ? 0.091 3.783 2.878 1.00 95.06 72 LYS A CA 1
ATOM 583 C C . LYS A 1 72 ? 1.529 3.417 3.248 1.00 95.06 72 LYS A C 1
ATOM 585 O O . LYS A 1 72 ? 2.437 3.768 2.506 1.00 95.06 72 LYS A O 1
ATOM 590 N N . ALA A 1 73 ? 1.737 2.681 4.337 1.00 94.12 73 ALA A N 1
ATOM 591 C CA . ALA A 1 73 ? 3.045 2.144 4.692 1.00 94.12 73 ALA A CA 1
ATOM 592 C C . ALA A 1 73 ? 3.456 1.043 3.708 1.00 94.12 73 ALA A C 1
ATOM 594 O O . ALA A 1 73 ? 4.587 1.041 3.251 1.00 94.12 73 ALA A O 1
ATOM 595 N N . ALA A 1 74 ? 2.522 0.173 3.311 1.00 94.94 74 ALA A N 1
ATOM 596 C CA . ALA A 1 74 ? 2.756 -0.861 2.303 1.00 94.94 74 ALA A CA 1
ATOM 597 C C . ALA A 1 74 ? 2.953 -0.310 0.876 1.00 94.94 74 ALA A C 1
ATOM 599 O O . ALA A 1 74 ? 3.425 -1.028 -0.001 1.00 94.94 74 ALA A O 1
ATOM 600 N N . LEU A 1 75 ? 2.549 0.940 0.625 1.00 95.31 75 LEU A N 1
ATOM 601 C CA . LEU A 1 75 ? 2.803 1.649 -0.631 1.00 95.31 75 LEU A CA 1
ATOM 602 C C . LEU A 1 75 ? 4.240 2.204 -0.725 1.00 95.31 75 LEU A C 1
ATOM 604 O O . LEU A 1 75 ? 4.687 2.473 -1.840 1.00 95.31 75 LEU A O 1
ATOM 608 N N . ASN A 1 76 ? 4.912 2.423 0.413 1.00 88.50 76 ASN A N 1
ATOM 609 C CA . ASN A 1 76 ? 6.294 2.920 0.476 1.00 88.50 76 ASN A CA 1
ATOM 610 C C . ASN A 1 76 ? 7.295 1.818 0.130 1.00 88.50 76 ASN A C 1
ATOM 612 O O . ASN A 1 76 ? 8.283 2.152 -0.559 1.00 88.50 76 ASN A O 1
#

Sequence (76 aa):
EFTPEKRLEDISESYFDWIFKANTLTPILWLKMLAPHLSKIRHPCVVTSLSARVASINETELGGWYCYRASKAALN

Foldseek 3Di:
DQDWWQAPVSDDPVNLVVLLVVQAVVVVVVCVVCVVVVVPDPDDDDDDHDADPLLDPVNPPHGTSVSNSVSRVNND

pLDDT: mean 90.83, std 7.45, range [59.69, 98.25]

Secondary structure (DSSP, 8-state):
--PPPSSGGG--HHHHHHHHIIIIIHHHHHHHHHHHHHTT--S---------GGG-TT---S-S-HHHHHHHHHH-